Protein AF-A0A941EDD8-F1 (afdb_monomer)

Structure (mmCIF, N/CA/C/O backbone):
data_AF-A0A941EDD8-F1
#
_entry.id   AF-A0A941EDD8-F1
#
loop_
_atom_site.group_PDB
_atom_site.id
_atom_site.type_symbol
_atom_site.label_atom_id
_atom_site.label_alt_id
_atom_site.label_comp_id
_atom_site.label_asym_id
_atom_site.label_entity_id
_atom_site.label_seq_id
_atom_site.pdbx_PDB_ins_code
_atom_site.Cartn_x
_atom_site.Cartn_y
_atom_site.Cartn_z
_atom_site.occupancy
_atom_site.B_iso_or_equiv
_atom_site.auth_seq_id
_atom_site.auth_comp_id
_atom_site.auth_asym_id
_atom_site.auth_atom_id
_atom_site.pdbx_PDB_model_num
ATOM 1 N N . MET A 1 1 ? -21.706 12.884 17.605 1.00 37.88 1 MET A N 1
ATOM 2 C CA . MET A 1 1 ? -20.670 12.562 16.596 1.00 37.88 1 MET A CA 1
ATOM 3 C C . MET A 1 1 ? -21.196 11.496 15.641 1.00 37.88 1 MET A C 1
ATOM 5 O O . MET A 1 1 ? -21.487 10.388 16.073 1.00 37.88 1 MET A O 1
ATOM 9 N N . ARG A 1 2 ? -21.394 11.827 14.359 1.00 34.28 2 ARG A N 1
ATOM 10 C CA . ARG A 1 2 ? -21.814 10.855 13.335 1.00 34.28 2 ARG A CA 1
ATOM 11 C C . ARG A 1 2 ? -20.607 9.986 12.965 1.00 34.28 2 ARG A C 1
ATOM 13 O O . ARG A 1 2 ? -19.685 10.483 12.330 1.00 34.28 2 ARG A O 1
ATOM 20 N N . ARG A 1 3 ? -20.605 8.704 13.350 1.00 39.41 3 ARG A N 1
ATOM 21 C CA . ARG A 1 3 ? -19.633 7.720 12.841 1.00 39.41 3 ARG A CA 1
ATOM 22 C C . ARG A 1 3 ? -19.772 7.674 11.317 1.00 39.41 3 ARG A C 1
ATOM 24 O O . ARG A 1 3 ? -20.840 7.310 10.824 1.00 39.41 3 ARG A O 1
ATOM 31 N N . ALA A 1 4 ? -18.736 8.065 10.578 1.00 42.12 4 ALA A N 1
ATOM 32 C CA . ALA A 1 4 ? -18.714 7.923 9.127 1.00 42.12 4 ALA A CA 1
ATOM 33 C C . ALA A 1 4 ? -18.979 6.447 8.780 1.00 42.12 4 ALA A C 1
ATOM 35 O O . ALA A 1 4 ? -18.192 5.559 9.116 1.00 42.12 4 ALA A O 1
ATOM 36 N N . ARG A 1 5 ? -20.131 6.158 8.164 1.00 46.59 5 ARG A N 1
ATOM 37 C CA . ARG A 1 5 ? -20.480 4.808 7.708 1.00 46.59 5 ARG A CA 1
ATOM 38 C C . ARG A 1 5 ? -19.579 4.460 6.523 1.00 46.59 5 ARG A C 1
ATOM 40 O O . ARG A 1 5 ? -19.881 4.786 5.385 1.00 46.59 5 ARG A O 1
ATOM 47 N N . TRP A 1 6 ? -18.475 3.773 6.793 1.00 56.66 6 TRP A N 1
ATOM 48 C CA . TRP A 1 6 ? -17.564 3.202 5.790 1.00 56.66 6 TRP A CA 1
ATOM 49 C C . TRP A 1 6 ? -18.131 1.936 5.115 1.00 56.66 6 TRP A C 1
ATOM 51 O O . TRP A 1 6 ? -17.397 1.032 4.747 1.00 56.66 6 TRP A O 1
ATOM 61 N N . SER A 1 7 ? -19.449 1.798 4.987 1.00 54.03 7 SER A N 1
ATOM 62 C CA . SER A 1 7 ? -20.064 0.471 4.863 1.00 54.03 7 SER A CA 1
ATOM 63 C C . SER A 1 7 ? -20.256 -0.056 3.432 1.00 54.03 7 SER A C 1
ATOM 65 O O . SER A 1 7 ? -21.187 -0.830 3.232 1.00 54.03 7 SER A O 1
ATOM 67 N N . ARG A 1 8 ? -19.452 0.351 2.434 1.00 64.25 8 ARG A N 1
ATOM 68 C CA . ARG A 1 8 ? -19.590 -0.149 1.040 1.00 64.25 8 ARG A CA 1
ATOM 69 C C . ARG A 1 8 ? -18.296 -0.286 0.225 1.00 64.25 8 ARG A C 1
ATOM 71 O O . ARG A 1 8 ? -18.382 -0.727 -0.915 1.00 64.25 8 ARG A O 1
ATOM 78 N N . ALA A 1 9 ? -17.133 0.084 0.761 1.00 65.50 9 ALA A N 1
ATOM 79 C CA . ALA A 1 9 ? -15.884 -0.146 0.038 1.00 65.50 9 ALA A CA 1
ATOM 80 C C . ALA A 1 9 ? -15.557 -1.652 0.032 1.00 65.50 9 ALA A C 1
ATOM 82 O O . ALA A 1 9 ? -15.793 -2.323 1.047 1.00 65.50 9 ALA A O 1
ATOM 83 N N . PRO A 1 10 ? -15.032 -2.189 -1.078 1.00 71.81 10 PRO A N 1
ATOM 84 C CA . PRO A 1 10 ? -14.434 -3.511 -1.108 1.00 71.81 10 PRO A CA 1
ATOM 85 C C . PRO A 1 10 ? -13.366 -3.639 -0.022 1.00 71.81 10 PRO A C 1
ATOM 87 O O . PRO A 1 10 ? -12.518 -2.758 0.151 1.00 71.81 10 PRO A O 1
ATOM 90 N N . LYS A 1 11 ? -13.455 -4.729 0.739 1.00 75.00 11 LYS A N 1
ATOM 91 C CA . LYS A 1 11 ? -12.525 -5.038 1.821 1.00 75.00 11 LYS A CA 1
ATOM 92 C C . LYS A 1 11 ? -11.538 -6.068 1.324 1.00 75.00 11 LYS A C 1
ATOM 94 O O . LYS A 1 11 ? -11.952 -7.143 0.894 1.00 75.00 11 LYS A O 1
ATOM 99 N N . ILE A 1 12 ? -10.260 -5.740 1.419 1.00 74.38 12 ILE A N 1
ATOM 100 C CA . ILE A 1 12 ? -9.180 -6.667 1.117 1.00 74.38 12 ILE A CA 1
ATOM 101 C C . ILE A 1 12 ? -8.418 -6.897 2.408 1.00 74.38 12 ILE A C 1
ATOM 103 O O . ILE A 1 12 ? -7.928 -5.964 3.043 1.00 74.38 12 ILE A O 1
ATOM 107 N N . GLU A 1 13 ? -8.354 -8.155 2.815 1.00 71.69 13 GLU A N 1
ATOM 108 C CA . GLU A 1 13 ? -7.574 -8.548 3.974 1.00 71.69 13 GLU A CA 1
ATOM 109 C C . GLU A 1 13 ? -6.105 -8.672 3.573 1.00 71.69 13 GLU A C 1
ATOM 111 O O . GLU A 1 13 ? -5.756 -9.442 2.674 1.00 71.69 13 GLU A O 1
ATOM 116 N N . ALA A 1 14 ? -5.242 -7.895 4.230 1.00 62.09 14 ALA A N 1
ATOM 117 C CA . ALA A 1 14 ? -3.806 -8.049 4.076 1.00 62.09 14 ALA A CA 1
ATOM 118 C C . ALA A 1 14 ? -3.384 -9.331 4.804 1.00 62.09 14 ALA A C 1
ATOM 120 O O . ALA A 1 14 ? -3.531 -9.435 6.020 1.00 62.09 14 ALA A O 1
ATOM 121 N N . ARG A 1 15 ? -2.867 -10.320 4.067 1.00 58.22 15 ARG A N 1
ATOM 122 C CA . ARG A 1 15 ? -2.530 -11.640 4.642 1.00 58.22 15 ARG A CA 1
ATOM 123 C C . ARG A 1 15 ? -1.234 -11.639 5.444 1.00 58.22 15 ARG A C 1
ATOM 125 O O . ARG A 1 15 ? -0.991 -12.539 6.241 1.00 58.22 15 ARG A O 1
ATOM 132 N N . ARG A 1 16 ? -0.377 -10.656 5.189 1.00 54.69 16 ARG A N 1
ATOM 133 C CA . ARG A 1 16 ? 0.915 -10.467 5.842 1.00 54.69 16 ARG A CA 1
ATOM 134 C C . ARG A 1 16 ? 1.239 -8.984 5.836 1.00 54.69 16 ARG A C 1
ATOM 136 O O . ARG A 1 16 ? 0.832 -8.251 4.933 1.00 54.69 16 ARG A O 1
ATOM 143 N N . ILE A 1 17 ? 1.980 -8.564 6.846 1.00 55.41 17 ILE A N 1
ATOM 144 C CA . ILE A 1 17 ? 2.620 -7.260 6.887 1.00 55.41 17 ILE A CA 1
ATOM 145 C C . ILE A 1 17 ? 4.089 -7.501 7.173 1.00 55.41 17 ILE A C 1
ATOM 147 O O . ILE A 1 17 ? 4.440 -8.167 8.153 1.00 55.41 17 ILE A O 1
ATOM 151 N N . GLU A 1 18 ? 4.930 -6.931 6.322 1.00 58.09 18 GLU A N 1
ATOM 152 C CA . GLU A 1 18 ? 6.355 -6.824 6.590 1.00 58.09 18 GLU A CA 1
ATOM 153 C C . GLU A 1 18 ? 6.709 -5.393 6.935 1.00 58.09 18 GLU A C 1
ATOM 155 O O . GLU A 1 18 ? 6.188 -4.428 6.367 1.00 58.09 18 GLU A O 1
ATOM 160 N N . VAL A 1 19 ? 7.593 -5.292 7.918 1.00 51.75 19 VAL A N 1
ATOM 161 C CA . VAL A 1 19 ? 8.028 -4.031 8.483 1.00 51.75 19 VAL A CA 1
ATOM 162 C C . VAL A 1 19 ? 9.525 -3.985 8.357 1.00 51.75 19 VAL A C 1
ATOM 164 O O . VAL A 1 19 ? 10.250 -4.732 9.020 1.00 51.75 19 VAL A O 1
ATOM 167 N N . PHE A 1 20 ? 9.981 -3.078 7.513 1.00 53.62 20 PHE A N 1
ATOM 168 C CA . PHE A 1 20 ? 11.394 -2.849 7.331 1.00 53.62 20 PHE A CA 1
ATOM 169 C C . PHE A 1 20 ? 11.870 -1.888 8.418 1.00 53.62 20 PHE A C 1
ATOM 171 O O . PHE A 1 20 ? 11.542 -0.704 8.416 1.00 53.62 20 PHE A O 1
ATOM 178 N N . ARG A 1 21 ? 12.627 -2.405 9.394 1.00 50.50 21 ARG A N 1
ATOM 179 C CA . ARG A 1 21 ? 13.207 -1.565 10.449 1.00 50.50 21 ARG A CA 1
ATOM 180 C C . ARG A 1 21 ? 14.292 -0.665 9.837 1.00 50.50 21 ARG A C 1
ATOM 182 O O . ARG A 1 21 ? 15.241 -1.199 9.255 1.00 50.50 21 ARG A O 1
ATOM 189 N N . PRO A 1 22 ? 14.224 0.668 9.995 1.00 43.84 22 PRO A N 1
ATOM 190 C CA . PRO A 1 22 ? 15.276 1.555 9.520 1.00 43.84 22 PRO A CA 1
ATOM 191 C C . PRO A 1 22 ? 16.539 1.352 10.369 1.00 43.84 22 PRO A C 1
ATOM 193 O O . PRO A 1 22 ? 16.636 1.808 11.503 1.00 43.84 22 PRO A O 1
ATOM 196 N N . GLY A 1 23 ? 17.500 0.608 9.824 1.00 41.00 23 GLY A N 1
ATOM 197 C CA . GLY A 1 23 ? 18.812 0.382 10.444 1.00 41.00 23 GLY A CA 1
ATOM 198 C C . GLY A 1 23 ? 19.945 0.091 9.455 1.00 41.00 23 GLY A C 1
ATOM 199 O O . GLY A 1 23 ? 21.093 -0.032 9.869 1.00 41.00 23 GLY A O 1
ATOM 200 N N . ARG A 1 24 ? 19.640 -0.013 8.153 1.00 44.34 24 ARG A N 1
ATOM 201 C CA . ARG A 1 24 ? 20.605 -0.200 7.053 1.00 44.34 24 ARG A CA 1
ATOM 202 C C . ARG A 1 24 ? 20.127 0.453 5.749 1.00 44.34 24 ARG A C 1
ATOM 204 O O . ARG A 1 24 ? 20.318 -0.104 4.678 1.00 44.34 24 ARG A O 1
ATOM 211 N N . VAL A 1 25 ? 19.452 1.597 5.836 1.00 42.84 25 VAL A N 1
ATOM 212 C CA . VAL A 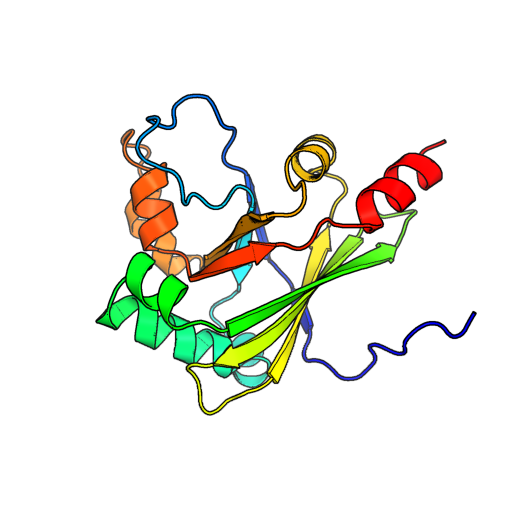1 25 ? 18.965 2.317 4.650 1.00 42.84 25 VAL A CA 1
ATOM 213 C C . VAL A 1 25 ? 19.962 3.435 4.330 1.00 42.84 25 VAL A C 1
ATOM 215 O O . VAL A 1 25 ? 20.159 4.311 5.177 1.00 42.84 25 VAL A O 1
ATOM 218 N N . PRO A 1 26 ? 20.637 3.418 3.166 1.00 39.50 26 PRO A N 1
ATOM 219 C CA . PRO A 1 26 ? 21.506 4.512 2.753 1.00 39.50 26 PRO A CA 1
ATOM 220 C C . PRO A 1 26 ? 20.734 5.847 2.703 1.00 39.50 26 PRO A C 1
ATOM 222 O O . PRO A 1 26 ? 19.580 5.869 2.281 1.00 39.50 26 PRO A O 1
ATOM 225 N N . PRO A 1 27 ? 21.344 6.996 3.052 1.00 41.62 27 PRO A N 1
ATOM 226 C CA . PRO A 1 27 ? 20.665 8.303 3.054 1.00 41.62 27 PRO A CA 1
ATOM 227 C C . PRO A 1 27 ? 20.067 8.741 1.703 1.00 41.62 27 PRO A C 1
ATOM 229 O O . PRO A 1 27 ? 19.218 9.632 1.662 1.00 41.62 27 PRO A O 1
ATOM 232 N N . ALA A 1 28 ? 20.515 8.135 0.599 1.00 42.03 28 ALA A N 1
ATOM 233 C CA . ALA A 1 28 ? 20.024 8.390 -0.757 1.00 42.03 28 ALA A CA 1
ATOM 234 C C . ALA A 1 28 ? 18.618 7.815 -1.017 1.00 42.03 28 ALA A C 1
ATOM 236 O O . ALA A 1 28 ? 17.980 8.139 -2.015 1.00 42.03 28 ALA A O 1
ATOM 237 N N . ALA A 1 29 ? 18.118 6.997 -0.101 1.00 42.09 29 ALA A N 1
ATOM 238 C CA . ALA A 1 29 ? 16.977 6.133 -0.297 1.00 42.09 29 ALA A CA 1
ATOM 239 C C . ALA A 1 29 ? 15.733 6.733 0.407 1.00 42.09 29 ALA A C 1
ATOM 241 O O . ALA A 1 29 ? 15.181 6.225 1.377 1.00 42.09 29 ALA A O 1
ATOM 242 N N . ARG A 1 30 ? 15.328 7.935 -0.030 1.00 45.78 30 ARG A N 1
ATOM 243 C CA . ARG A 1 30 ? 14.276 8.755 0.622 1.00 45.78 30 ARG A CA 1
ATOM 244 C C . ARG A 1 30 ? 12.835 8.269 0.383 1.00 45.78 30 ARG A C 1
ATOM 246 O O . ARG A 1 30 ? 11.893 8.932 0.815 1.00 45.78 30 ARG A O 1
ATOM 253 N N . VAL A 1 31 ? 12.653 7.136 -0.292 1.00 47.97 31 VAL A N 1
ATOM 254 C CA . VAL A 1 31 ? 11.341 6.588 -0.659 1.00 47.97 31 VAL A CA 1
ATOM 255 C C . VAL A 1 31 ? 11.343 5.079 -0.399 1.00 47.97 31 VAL A C 1
ATOM 257 O O . VAL A 1 31 ? 11.410 4.298 -1.333 1.00 47.97 31 VAL A O 1
ATOM 260 N N . HIS A 1 32 ? 11.315 4.652 0.867 1.00 55.50 32 HIS A N 1
ATOM 261 C CA . HIS A 1 32 ? 11.104 3.238 1.214 1.00 55.50 32 HIS A CA 1
ATOM 262 C C . HIS A 1 32 ? 9.826 3.053 2.013 1.00 55.50 32 HIS A C 1
ATOM 264 O O . HIS A 1 32 ? 9.532 3.884 2.877 1.00 55.50 32 HIS A O 1
ATOM 270 N N . PRO A 1 33 ? 9.077 1.965 1.770 1.00 55.62 33 PRO A N 1
ATOM 271 C CA . PRO A 1 33 ? 7.845 1.712 2.471 1.00 55.62 33 PRO A CA 1
ATOM 272 C C . PRO A 1 33 ? 8.189 1.180 3.864 1.00 55.62 33 PRO A C 1
ATOM 274 O O . PRO A 1 33 ? 8.775 0.108 4.006 1.00 55.62 33 PRO A O 1
ATOM 277 N N . LEU A 1 34 ? 7.822 1.921 4.908 1.00 64.25 34 LEU A N 1
ATOM 278 C CA . LEU A 1 34 ? 8.009 1.457 6.290 1.00 64.25 34 LEU A CA 1
ATOM 279 C C . LEU A 1 34 ? 7.058 0.301 6.627 1.00 64.25 34 LEU A C 1
ATOM 281 O O . LEU A 1 34 ? 7.366 -0.547 7.463 1.00 64.25 34 LEU A O 1
ATOM 285 N N . LEU A 1 35 ? 5.913 0.263 5.945 1.00 71.75 35 LEU A N 1
ATOM 286 C CA . LEU A 1 35 ? 4.884 -0.756 6.077 1.00 71.75 35 LEU A CA 1
ATOM 287 C C . LEU A 1 35 ? 4.517 -1.277 4.690 1.00 71.75 35 LEU A C 1
ATOM 289 O O . LEU A 1 35 ? 4.129 -0.486 3.829 1.00 71.75 35 LEU A O 1
ATOM 293 N N . THR A 1 36 ? 4.603 -2.591 4.492 1.00 73.94 36 THR A N 1
ATOM 294 C CA . THR A 1 36 ? 4.216 -3.225 3.228 1.00 73.94 36 THR A CA 1
ATOM 295 C C . THR A 1 36 ? 3.008 -4.135 3.410 1.00 73.94 36 THR A C 1
ATOM 297 O O . THR A 1 36 ? 3.014 -5.044 4.242 1.00 73.94 36 THR A O 1
ATOM 300 N N . PHE A 1 37 ? 1.974 -3.884 2.612 1.00 77.81 37 PHE A N 1
ATOM 301 C CA . PHE A 1 37 ? 0.733 -4.641 2.547 1.00 77.81 37 PHE A CA 1
ATOM 302 C C . PHE A 1 37 ? 0.829 -5.773 1.539 1.00 77.81 37 PHE A C 1
ATOM 304 O O . PHE A 1 37 ? 1.060 -5.519 0.358 1.00 77.81 37 PHE A O 1
ATOM 311 N N . PHE A 1 38 ? 0.572 -7.000 1.992 1.00 78.12 38 PHE A N 1
ATOM 312 C CA . PHE A 1 38 ? 0.533 -8.175 1.130 1.00 78.12 38 PHE A C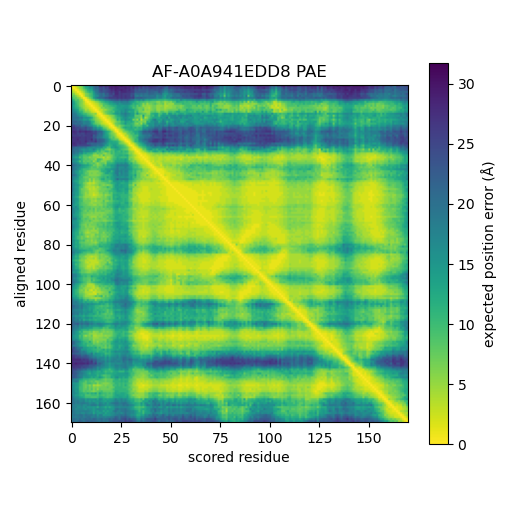A 1
ATOM 313 C C . PHE A 1 38 ? -0.907 -8.514 0.785 1.00 78.12 3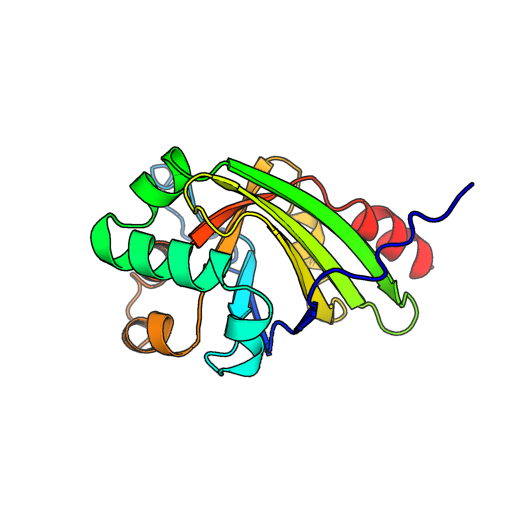8 PHE A C 1
ATOM 315 O O . PHE A 1 38 ? -1.671 -9.001 1.627 1.00 78.12 38 PHE A O 1
ATOM 322 N N . ILE A 1 39 ? -1.256 -8.269 -0.469 1.00 79.19 39 ILE A N 1
ATOM 323 C CA . ILE A 1 39 ? -2.555 -8.613 -1.027 1.00 79.19 39 ILE A CA 1
ATOM 324 C C . ILE A 1 39 ? -2.461 -9.993 -1.672 1.00 79.19 39 ILE A C 1
ATOM 326 O O . ILE A 1 39 ? -1.455 -10.346 -2.290 1.00 79.19 39 ILE A O 1
ATOM 330 N N . ALA A 1 40 ? -3.507 -10.797 -1.490 1.00 75.19 40 ALA A N 1
ATOM 331 C CA . ALA A 1 40 ? -3.612 -12.085 -2.153 1.00 75.19 40 ALA A CA 1
ATOM 332 C C . ALA A 1 40 ? -3.882 -11.895 -3.649 1.00 75.19 40 ALA A C 1
ATOM 334 O O . ALA A 1 40 ? -4.750 -11.114 -4.034 1.00 75.19 40 ALA A O 1
ATOM 335 N N . GLU A 1 41 ? -3.177 -12.646 -4.490 1.00 70.19 41 GLU A N 1
ATOM 336 C CA . GLU A 1 41 ? -3.434 -12.674 -5.930 1.00 70.19 41 GLU A CA 1
ATOM 337 C C . GLU A 1 41 ? -4.563 -13.656 -6.240 1.00 70.19 41 GLU A C 1
ATOM 339 O O . GLU A 1 41 ? -4.341 -14.749 -6.752 1.00 70.19 41 GLU A O 1
ATOM 344 N N . ASP A 1 42 ? -5.790 -13.292 -5.878 1.00 75.25 42 ASP A N 1
ATOM 345 C CA . ASP A 1 42 ? -6.974 -14.072 -6.221 1.00 75.25 42 ASP A CA 1
ATOM 346 C C . ASP A 1 42 ? -8.043 -13.209 -6.897 1.00 75.25 42 ASP A C 1
ATOM 348 O O . ASP A 1 42 ? -8.110 -11.990 -6.721 1.00 75.25 42 ASP A O 1
ATOM 352 N N . GLU A 1 43 ? -8.894 -13.852 -7.702 1.00 71.94 43 GLU A N 1
ATOM 353 C CA . GLU A 1 43 ? -9.957 -13.176 -8.459 1.00 71.94 43 GLU A CA 1
ATOM 354 C C . GLU A 1 43 ? -10.874 -12.340 -7.561 1.00 71.94 43 GLU A C 1
ATOM 356 O O . GLU A 1 43 ? -11.392 -11.311 -7.985 1.00 71.94 43 GLU A O 1
ATOM 361 N N . ARG A 1 44 ? -11.055 -12.747 -6.299 1.00 74.44 44 ARG A N 1
ATOM 362 C CA . ARG A 1 44 ? -11.879 -12.022 -5.324 1.00 74.44 44 ARG A CA 1
ATOM 363 C C . ARG A 1 44 ? -11.239 -10.696 -4.926 1.00 74.44 44 ARG A C 1
ATOM 365 O O . ARG A 1 44 ? -11.941 -9.689 -4.839 1.00 74.44 44 ARG A O 1
ATOM 372 N N . SER A 1 45 ? -9.926 -10.689 -4.715 1.00 72.75 45 SER A N 1
ATOM 373 C CA . SER A 1 45 ? -9.161 -9.487 -4.381 1.00 72.75 45 SER A CA 1
ATOM 374 C C . SER A 1 45 ? -9.166 -8.498 -5.549 1.00 72.75 45 SER A C 1
ATOM 376 O O . SER A 1 45 ? -9.414 -7.308 -5.349 1.00 72.75 45 SER A O 1
ATOM 378 N N . TRP A 1 46 ? -9.008 -8.985 -6.784 1.00 77.56 46 TRP A N 1
ATOM 379 C CA . TRP A 1 46 ? -9.013 -8.136 -7.982 1.00 77.56 46 TRP A CA 1
ATOM 380 C C . TRP A 1 46 ? -10.398 -7.645 -8.392 1.00 77.56 46 TRP A C 1
ATOM 382 O O . TRP A 1 46 ? -10.535 -6.479 -8.752 1.00 77.56 46 TRP A O 1
ATOM 392 N N . ALA A 1 47 ? -11.440 -8.468 -8.259 1.00 75.06 47 ALA A N 1
ATOM 393 C CA . ALA A 1 47 ? -12.816 -8.028 -8.488 1.00 75.06 47 ALA A CA 1
ATOM 394 C C . ALA A 1 47 ? -13.226 -6.904 -7.520 1.00 75.06 47 ALA A C 1
ATOM 396 O O . ALA A 1 47 ? -13.988 -6.010 -7.887 1.00 75.06 47 ALA A O 1
ATOM 397 N N . GLY A 1 48 ? -12.707 -6.934 -6.287 1.00 75.12 48 GLY A N 1
ATOM 398 C CA . GLY A 1 48 ? -12.914 -5.882 -5.296 1.00 75.12 48 GLY A CA 1
ATOM 399 C C . GLY A 1 48 ? -12.047 -4.637 -5.509 1.00 75.12 48 GLY A C 1
ATOM 400 O O . GLY A 1 48 ? -12.457 -3.546 -5.129 1.00 75.12 48 GLY A O 1
ATOM 401 N N . ALA A 1 49 ? -10.865 -4.756 -6.111 1.00 83.69 49 ALA A N 1
ATOM 402 C CA . ALA A 1 49 ? -9.957 -3.625 -6.302 1.00 83.69 49 ALA A CA 1
ATOM 403 C C . ALA A 1 49 ? -9.256 -3.634 -7.670 1.00 83.69 49 ALA A C 1
ATOM 405 O O . ALA A 1 49 ? -8.024 -3.734 -7.732 1.00 83.69 49 ALA A O 1
ATOM 406 N N . PRO A 1 50 ? -10.001 -3.468 -8.776 1.00 85.69 50 PRO A N 1
ATOM 407 C CA . PRO A 1 50 ? -9.421 -3.429 -10.121 1.00 85.69 50 PRO A CA 1
ATOM 408 C C . PRO A 1 50 ? -8.364 -2.322 -10.299 1.00 85.69 50 PRO A C 1
ATOM 410 O O . PRO A 1 50 ? -7.421 -2.474 -11.072 1.00 85.69 50 PRO A O 1
ATOM 413 N N . GLN A 1 51 ? -8.449 -1.226 -9.542 1.00 87.12 51 GLN A N 1
ATOM 414 C CA . GLN A 1 51 ? -7.426 -0.177 -9.500 1.00 87.12 51 GLN A CA 1
ATOM 415 C C . GLN A 1 51 ? -6.066 -0.662 -9.007 1.00 87.12 51 GLN A C 1
ATOM 417 O O . GLN A 1 51 ? -5.051 -0.161 -9.480 1.00 87.12 51 GLN A O 1
ATOM 422 N N . LEU A 1 52 ? -6.011 -1.623 -8.080 1.00 88.25 52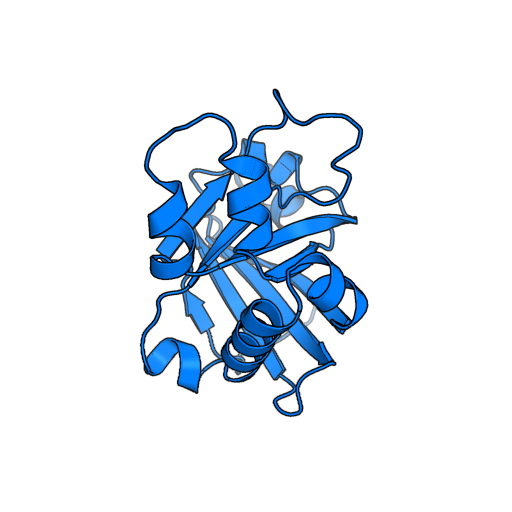 LEU A N 1
ATOM 423 C CA . LEU A 1 52 ? -4.728 -2.164 -7.634 1.00 88.25 52 LEU A CA 1
ATOM 424 C C . LEU A 1 52 ? -4.100 -3.006 -8.735 1.00 88.25 52 LEU A C 1
ATOM 426 O O . LEU A 1 52 ? -2.910 -2.867 -8.989 1.00 88.25 52 LEU A O 1
ATOM 430 N N . GLN A 1 53 ? -4.904 -3.799 -9.444 1.00 87.88 53 GLN A N 1
ATOM 431 C CA . GLN A 1 53 ? -4.436 -4.542 -10.610 1.00 87.88 53 GLN A CA 1
ATOM 432 C C . GLN A 1 53 ? -3.886 -3.597 -11.691 1.00 87.88 53 GLN A C 1
ATOM 434 O O . GLN A 1 53 ? -2.807 -3.834 -12.226 1.00 87.88 53 GLN A O 1
ATOM 439 N N . ALA A 1 54 ? -4.582 -2.492 -11.972 1.00 89.25 54 ALA A N 1
ATOM 440 C CA . ALA A 1 54 ? -4.120 -1.489 -12.930 1.00 89.25 54 ALA A CA 1
ATOM 441 C C . ALA A 1 54 ? -2.831 -0.775 -12.474 1.00 89.25 54 ALA A C 1
ATOM 443 O O . ALA A 1 54 ? -1.942 -0.532 -13.289 1.00 89.25 54 ALA A O 1
ATOM 444 N N . LEU A 1 55 ? -2.692 -0.477 -11.178 1.00 90.62 55 LEU A N 1
ATOM 445 C CA . LEU A 1 55 ? -1.454 0.072 -10.617 1.00 90.62 55 LEU A CA 1
ATOM 446 C C . LEU A 1 55 ? -0.295 -0.930 -10.669 1.00 90.62 55 LEU A C 1
ATOM 448 O O . LEU A 1 55 ? 0.828 -0.523 -10.944 1.00 90.62 55 LEU A O 1
ATOM 452 N N . PHE A 1 56 ? -0.552 -2.221 -10.458 1.00 90.62 56 PHE A N 1
ATOM 453 C CA . PHE A 1 56 ? 0.460 -3.268 -10.608 1.00 90.62 56 PHE A CA 1
ATOM 454 C C . PHE A 1 56 ? 0.902 -3.441 -12.063 1.00 90.62 56 PHE A C 1
ATOM 456 O O . PHE A 1 56 ? 2.097 -3.519 -12.324 1.00 90.62 56 PHE A O 1
ATOM 463 N N . ALA A 1 57 ? -0.026 -3.411 -13.020 1.00 90.50 57 ALA A N 1
ATOM 464 C CA . ALA A 1 57 ? 0.326 -3.430 -14.439 1.00 90.50 57 ALA A CA 1
ATOM 465 C C . ALA A 1 57 ? 1.171 -2.205 -14.837 1.00 90.50 57 ALA A C 1
ATOM 467 O O . ALA A 1 57 ? 2.118 -2.306 -15.620 1.00 90.50 57 ALA A O 1
ATOM 468 N N . LEU A 1 58 ? 0.861 -1.036 -14.266 1.00 90.25 58 LEU A N 1
ATOM 469 C CA . LEU A 1 58 ? 1.682 0.156 -14.450 1.00 90.25 58 LEU A CA 1
ATOM 470 C C . LEU A 1 58 ? 3.067 -0.018 -13.814 1.00 90.25 58 LEU A C 1
ATOM 472 O O . LEU A 1 58 ? 4.062 0.308 -14.456 1.00 90.25 58 LEU A O 1
ATOM 476 N N . LEU A 1 59 ? 3.141 -0.566 -12.598 1.00 90.69 59 LEU A N 1
ATOM 477 C CA . LEU A 1 59 ? 4.397 -0.875 -11.910 1.00 90.69 59 LEU A CA 1
ATOM 478 C C . LEU A 1 59 ? 5.314 -1.751 -12.767 1.00 90.69 59 LEU A C 1
ATOM 480 O O . LEU A 1 59 ? 6.486 -1.417 -12.909 1.00 90.69 59 LEU A O 1
ATOM 484 N N . ASP A 1 60 ? 4.770 -2.784 -13.409 1.00 89.94 60 ASP A N 1
ATOM 485 C CA . ASP A 1 60 ? 5.525 -3.663 -14.316 1.00 89.94 60 ASP A CA 1
ATOM 486 C C . ASP A 1 60 ? 6.065 -2.941 -15.553 1.00 89.94 60 ASP A C 1
ATOM 488 O O . ASP A 1 60 ? 7.056 -3.362 -16.145 1.00 89.94 60 ASP A O 1
ATOM 492 N N . THR A 1 61 ? 5.413 -1.850 -15.956 1.00 90.69 61 THR A N 1
ATOM 493 C CA . THR A 1 61 ? 5.766 -1.104 -17.166 1.00 90.69 61 THR A CA 1
ATOM 494 C C . THR A 1 61 ? 6.790 -0.006 -16.890 1.00 90.69 61 THR A C 1
ATOM 496 O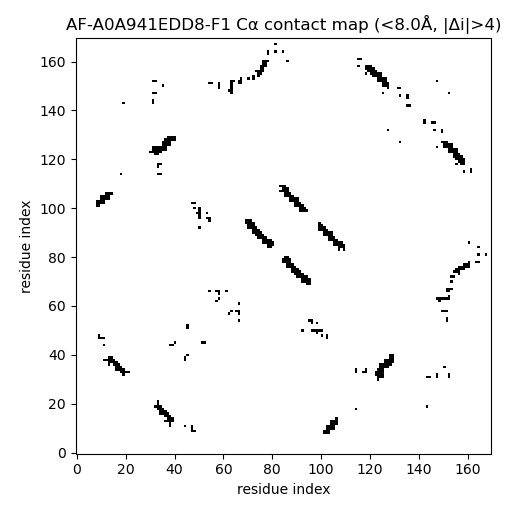 O . THR A 1 61 ? 7.687 0.215 -17.701 1.00 90.69 61 THR A O 1
ATOM 499 N N . VAL A 1 62 ? 6.636 0.729 -15.783 1.00 88.00 62 VAL A N 1
ATOM 500 C CA . VAL A 1 62 ? 7.395 1.971 -15.537 1.00 88.00 62 VAL A CA 1
ATOM 501 C C . VAL A 1 62 ? 8.172 1.997 -14.218 1.00 88.00 62 VAL A C 1
ATOM 503 O O . VAL A 1 62 ? 8.955 2.919 -13.995 1.00 88.00 62 VAL A O 1
ATOM 506 N N . GLY A 1 63 ? 7.990 1.002 -13.348 1.00 87.81 63 GLY A N 1
ATOM 507 C CA . GLY A 1 63 ? 8.662 0.912 -12.052 1.00 87.81 63 GLY A CA 1
ATOM 508 C C . GLY A 1 63 ? 8.082 1.820 -10.957 1.00 87.81 63 GLY A C 1
ATOM 509 O O . GLY A 1 63 ? 7.269 2.715 -11.200 1.00 87.81 63 GLY A O 1
ATOM 510 N N . ALA A 1 64 ? 8.507 1.575 -9.710 1.00 85.94 64 ALA A N 1
ATOM 511 C CA . ALA A 1 64 ? 7.903 2.161 -8.507 1.00 85.94 64 ALA A CA 1
ATOM 512 C C . ALA A 1 64 ? 8.002 3.695 -8.445 1.00 85.94 64 ALA A C 1
ATOM 514 O O . ALA A 1 64 ? 7.041 4.360 -8.058 1.00 85.94 64 ALA A O 1
ATOM 515 N N . ALA A 1 65 ? 9.137 4.267 -8.860 1.00 82.94 65 ALA A N 1
ATOM 516 C CA . ALA A 1 65 ? 9.347 5.716 -8.847 1.00 82.94 65 ALA A CA 1
ATOM 517 C C . ALA A 1 65 ? 8.365 6.454 -9.773 1.00 82.94 65 ALA A C 1
ATOM 519 O O . ALA A 1 65 ? 7.775 7.461 -9.389 1.00 82.94 65 ALA A O 1
ATOM 520 N N . GLU A 1 66 ? 8.127 5.928 -10.974 1.00 85.94 66 GLU A N 1
ATOM 521 C CA . GLU A 1 66 ? 7.198 6.554 -11.913 1.00 85.94 66 GLU A CA 1
ATOM 522 C C . GLU A 1 66 ? 5.736 6.315 -11.506 1.00 85.94 66 GLU A C 1
ATOM 524 O O . GLU A 1 66 ? 4.908 7.225 -11.598 1.00 85.94 66 GLU A O 1
ATOM 529 N N . VAL A 1 67 ? 5.410 5.128 -10.973 1.00 88.88 67 VAL A N 1
ATOM 530 C CA . VAL A 1 67 ? 4.098 4.874 -10.350 1.00 88.88 67 VAL A CA 1
ATOM 531 C C . VAL A 1 67 ? 3.826 5.889 -9.246 1.00 88.88 67 VAL A C 1
ATOM 533 O O . VAL A 1 67 ? 2.731 6.451 -9.210 1.00 88.88 67 VAL A O 1
ATOM 536 N N . HIS A 1 68 ? 4.80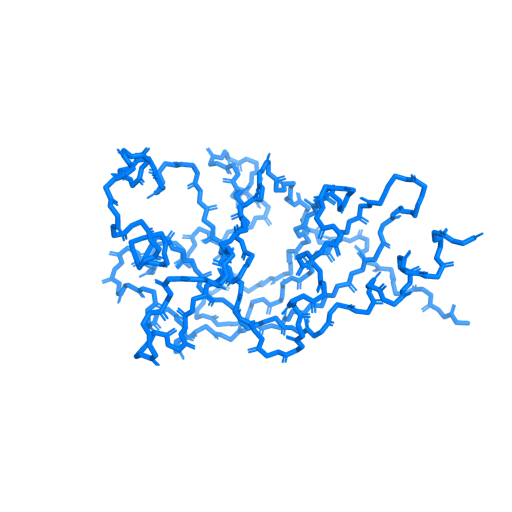7 6.169 -8.382 1.00 85.00 68 HIS A N 1
ATOM 537 C CA . HIS A 1 68 ? 4.675 7.170 -7.328 1.00 85.00 68 HIS A CA 1
ATOM 538 C C . HIS A 1 68 ? 4.264 8.534 -7.900 1.00 85.00 68 HIS A C 1
ATOM 540 O O . HIS A 1 68 ? 3.264 9.106 -7.466 1.00 85.00 68 HIS A O 1
ATOM 546 N N . HIS A 1 69 ? 5.004 9.035 -8.891 1.00 85.19 69 HIS A N 1
ATOM 547 C CA . HIS A 1 69 ? 4.762 10.358 -9.466 1.00 85.19 69 HIS A CA 1
ATOM 548 C C . HIS A 1 69 ? 3.408 10.479 -10.174 1.00 85.19 69 HIS A C 1
ATOM 550 O O . HIS A 1 69 ? 2.827 11.564 -10.207 1.00 85.19 69 HIS A O 1
ATOM 556 N N . ARG A 1 70 ? 2.885 9.376 -10.718 1.00 88.56 70 ARG A N 1
ATOM 557 C CA . ARG A 1 70 ? 1.598 9.347 -11.433 1.00 88.56 70 ARG A CA 1
ATOM 558 C C . ARG A 1 70 ? 0.397 9.060 -10.539 1.00 88.56 70 ARG A C 1
ATOM 560 O O . ARG A 1 70 ? -0.740 9.308 -10.945 1.00 88.56 70 ARG A O 1
ATOM 567 N N . THR A 1 71 ? 0.622 8.502 -9.353 1.00 89.50 71 THR A N 1
ATOM 568 C CA . THR A 1 71 ? -0.462 8.047 -8.483 1.00 89.50 71 THR A CA 1
ATOM 569 C C . THR A 1 71 ? -0.946 9.171 -7.588 1.00 89.50 71 THR A C 1
ATOM 571 O O . THR A 1 71 ? -0.226 9.661 -6.722 1.00 89.50 71 THR A O 1
ATOM 574 N N . THR A 1 72 ? -2.220 9.526 -7.745 1.00 89.81 72 THR A N 1
ATOM 575 C CA . THR A 1 72 ? -2.923 10.358 -6.769 1.00 89.81 72 THR A CA 1
ATOM 576 C C . THR A 1 72 ? -3.812 9.456 -5.930 1.00 89.81 72 THR A C 1
ATOM 578 O O . THR A 1 72 ? -4.786 8.885 -6.431 1.00 89.81 72 THR A O 1
ATOM 581 N N . ALA A 1 73 ? -3.480 9.338 -4.646 1.00 88.88 73 ALA A N 1
ATOM 582 C CA . ALA A 1 73 ? -4.257 8.577 -3.682 1.00 88.88 73 ALA A CA 1
ATOM 583 C C . ALA A 1 73 ? -4.389 9.334 -2.359 1.00 88.88 73 ALA A C 1
ATOM 585 O O . ALA A 1 73 ? -3.440 9.970 -1.898 1.00 88.88 73 ALA A O 1
ATOM 586 N N . ARG A 1 74 ? -5.561 9.244 -1.726 1.00 88.88 74 ARG A N 1
ATOM 587 C CA . ARG A 1 74 ? -5.749 9.671 -0.332 1.00 88.88 74 ARG A CA 1
ATOM 588 C C . ARG A 1 74 ? -5.762 8.456 0.575 1.00 88.88 74 ARG A C 1
ATOM 590 O O . ARG A 1 74 ? -6.421 7.465 0.272 1.00 88.88 74 ARG A O 1
ATOM 597 N N . THR A 1 75 ? -5.058 8.559 1.693 1.00 86.81 75 THR A N 1
ATOM 598 C CA . THR A 1 75 ? -4.978 7.509 2.705 1.00 86.81 75 THR A CA 1
ATOM 599 C C . THR A 1 75 ? -5.635 7.977 3.999 1.00 86.81 75 THR A C 1
ATOM 601 O O . THR A 1 75 ? -5.518 9.139 4.387 1.00 86.81 75 THR A O 1
ATOM 604 N N . SER A 1 76 ? -6.374 7.094 4.666 1.00 86.00 76 SER A N 1
ATOM 605 C CA . SER A 1 76 ? -6.926 7.367 5.999 1.00 86.00 76 SER A CA 1
ATOM 606 C C . SER A 1 76 ? -7.035 6.086 6.813 1.00 86.00 76 SER A C 1
ATOM 608 O O . SER A 1 76 ? -7.248 5.013 6.256 1.00 86.00 76 SER A O 1
ATOM 610 N N . TRP A 1 77 ? -6.888 6.196 8.130 1.00 83.12 77 TRP A N 1
ATOM 611 C CA . TRP A 1 77 ? -6.830 5.041 9.023 1.00 83.12 77 TRP A CA 1
ATOM 612 C C . TRP A 1 77 ? -8.010 4.993 9.977 1.00 83.12 77 TRP A C 1
ATOM 614 O O . TRP A 1 77 ? -8.557 6.028 10.363 1.00 83.12 77 TRP A O 1
ATOM 624 N N . ARG A 1 78 ? -8.364 3.781 10.401 1.00 80.69 78 ARG A N 1
ATOM 625 C CA . ARG A 1 78 ? -9.407 3.547 11.395 1.00 80.69 78 ARG A CA 1
ATOM 626 C C . ARG A 1 78 ? -9.118 2.309 12.240 1.00 80.69 78 ARG A C 1
ATOM 628 O O . ARG A 1 78 ? -8.779 1.264 11.692 1.00 80.69 78 ARG A O 1
ATOM 635 N N . LEU A 1 79 ? -9.371 2.404 13.545 1.00 79.31 79 LEU A N 1
ATOM 636 C CA . LEU A 1 79 ? -9.475 1.247 14.431 1.00 79.31 79 LEU A CA 1
ATOM 637 C C . LEU A 1 79 ? -10.825 0.539 14.214 1.00 79.31 79 LEU A C 1
ATOM 639 O O . LEU A 1 79 ? -11.896 1.161 14.232 1.00 79.31 79 LEU A O 1
ATOM 643 N N . LEU A 1 80 ? -10.773 -0.759 13.930 1.00 80.75 80 LEU A N 1
ATOM 644 C CA . LEU A 1 80 ? -11.947 -1.604 13.711 1.00 80.75 80 LEU A CA 1
ATOM 645 C C . LEU A 1 80 ? -12.413 -2.266 15.004 1.00 80.75 80 LEU A C 1
ATOM 647 O O . LEU A 1 80 ? -13.615 -2.313 15.254 1.00 80.75 80 LEU A O 1
ATOM 651 N N . ASP A 1 81 ? -11.459 -2.749 15.790 1.00 76.62 81 ASP A N 1
ATOM 652 C CA . ASP A 1 81 ? -11.659 -3.453 17.051 1.00 76.62 81 ASP A CA 1
ATOM 653 C C . ASP A 1 81 ? -10.488 -3.091 17.972 1.00 76.62 81 ASP A C 1
ATOM 655 O O . ASP A 1 81 ? -9.355 -3.008 17.502 1.00 76.62 81 ASP A O 1
ATOM 659 N N . ALA A 1 82 ? -10.782 -2.777 19.234 1.00 70.56 82 ALA A N 1
ATOM 660 C CA . ALA A 1 82 ? -9.800 -2.372 20.236 1.00 70.56 82 ALA A CA 1
ATOM 661 C C . ALA A 1 82 ? -9.376 -3.534 21.149 1.00 70.56 82 ALA A C 1
ATOM 663 O O . ALA A 1 82 ? -8.260 -3.516 21.658 1.00 70.56 82 ALA A O 1
ATOM 664 N N . GLU A 1 83 ? -10.240 -4.538 21.339 1.00 71.12 83 GLU A N 1
ATOM 665 C CA . GLU A 1 83 ? -9.963 -5.710 22.182 1.00 71.12 83 GLU A CA 1
ATOM 666 C C . GLU A 1 83 ? -9.067 -6.703 21.440 1.00 71.12 83 GLU A C 1
ATOM 668 O O . GLU A 1 83 ? -8.117 -7.250 21.998 1.00 71.12 83 GLU A O 1
ATOM 673 N N . GLN A 1 84 ? -9.333 -6.880 20.146 1.00 73.19 84 GLN A N 1
ATOM 674 C CA . GLN A 1 84 ? -8.416 -7.502 19.201 1.00 73.19 84 GLN A CA 1
ATOM 675 C C . GLN A 1 84 ? -7.988 -6.405 18.238 1.00 73.19 84 GLN A C 1
ATOM 677 O O . GLN A 1 84 ? -8.721 -6.140 17.288 1.00 73.19 84 GLN A O 1
ATOM 682 N N . PRO A 1 85 ? -6.866 -5.707 18.489 1.00 69.81 85 PRO A N 1
ATOM 683 C CA . PRO A 1 85 ? -6.516 -4.511 17.741 1.00 69.81 85 PRO A CA 1
ATOM 684 C C . PRO A 1 85 ? -6.450 -4.840 16.251 1.00 69.81 85 PRO A C 1
ATOM 686 O O . PRO A 1 85 ? -5.529 -5.519 15.806 1.00 69.81 85 PRO A O 1
ATOM 689 N N . ARG A 1 86 ? -7.442 -4.377 15.488 1.00 78.50 86 ARG A N 1
ATOM 690 C CA . ARG A 1 86 ? -7.526 -4.500 14.027 1.00 78.50 86 ARG A CA 1
ATOM 691 C C . ARG A 1 86 ? -7.658 -3.116 13.438 1.00 78.50 86 ARG A C 1
ATOM 693 O O . ARG A 1 86 ? -8.497 -2.338 13.887 1.00 78.50 86 ARG A O 1
ATOM 700 N N . VAL A 1 87 ? -6.883 -2.806 12.408 1.00 78.94 87 VAL A N 1
ATOM 701 C CA . VAL A 1 87 ? -6.934 -1.497 11.750 1.00 78.94 87 VAL A CA 1
ATOM 702 C C . VAL A 1 87 ? -7.294 -1.637 10.280 1.00 78.94 87 VAL A C 1
ATOM 704 O O . VAL A 1 87 ? -7.010 -2.648 9.638 1.00 78.94 87 VAL A O 1
ATOM 707 N N . ALA A 1 88 ? -7.947 -0.610 9.753 1.00 84.44 88 ALA A N 1
ATOM 708 C CA . ALA A 1 88 ? -8.208 -0.450 8.335 1.00 84.44 88 ALA A CA 1
ATOM 709 C C . ALA A 1 88 ? -7.460 0.769 7.806 1.00 84.44 88 ALA A C 1
ATOM 711 O O . ALA A 1 88 ? -7.582 1.863 8.363 1.00 84.44 88 ALA A O 1
ATOM 712 N N . LEU A 1 89 ? -6.752 0.580 6.701 1.00 85.19 89 LEU A N 1
ATOM 713 C CA . LEU A 1 89 ? -6.262 1.638 5.838 1.00 85.19 89 LEU A CA 1
ATOM 714 C C . LEU A 1 89 ? -7.218 1.775 4.655 1.00 85.19 89 LEU A C 1
ATOM 716 O O . LEU A 1 89 ? -7.335 0.868 3.835 1.00 85.19 89 LEU A O 1
ATOM 720 N N . ARG A 1 90 ? -7.873 2.925 4.537 1.00 88.56 90 ARG A N 1
ATOM 721 C CA . ARG A 1 90 ? -8.594 3.291 3.322 1.00 88.56 90 ARG A CA 1
ATOM 722 C C . ARG A 1 90 ? -7.682 3.961 2.328 1.00 88.56 90 ARG A C 1
ATOM 724 O O . ARG A 1 90 ? -6.982 4.909 2.676 1.00 88.56 90 ARG A O 1
ATOM 731 N N . LEU A 1 91 ? -7.793 3.509 1.091 1.00 88.81 91 LEU A N 1
ATOM 732 C CA . LEU A 1 91 ? -7.142 4.056 -0.084 1.00 88.81 91 LEU A CA 1
ATOM 733 C C . LEU A 1 91 ? -8.213 4.599 -1.022 1.00 88.81 91 LEU A C 1
ATOM 735 O O . LEU A 1 91 ? -9.084 3.850 -1.453 1.00 88.81 91 LEU A O 1
ATOM 739 N N . GLU A 1 92 ? -8.145 5.880 -1.357 1.00 91.25 92 GLU A N 1
ATOM 740 C CA . GLU A 1 92 ? -8.979 6.495 -2.392 1.00 91.25 92 GLU A CA 1
ATOM 741 C C . GLU A 1 92 ? -8.087 6.843 -3.582 1.00 91.25 92 GLU A C 1
ATOM 743 O O . GLU A 1 92 ? -7.409 7.871 -3.566 1.00 91.25 92 GLU A O 1
ATOM 748 N N . ILE A 1 93 ? -8.048 5.969 -4.591 1.00 89.94 93 ILE A N 1
ATOM 749 C CA . ILE A 1 93 ? -7.187 6.124 -5.771 1.00 89.94 93 ILE A CA 1
ATOM 750 C C . ILE A 1 93 ? -7.978 6.848 -6.860 1.00 89.94 93 ILE A C 1
ATOM 752 O O . ILE A 1 93 ? -9.020 6.365 -7.313 1.00 89.94 93 ILE A O 1
ATOM 756 N N . THR A 1 94 ? -7.483 8.010 -7.285 1.00 87.56 94 THR A N 1
ATOM 757 C CA . THR A 1 94 ? -8.131 8.849 -8.307 1.00 87.56 94 THR A CA 1
ATOM 758 C C . THR A 1 94 ? -7.362 8.892 -9.625 1.00 87.56 94 THR A C 1
ATOM 760 O O . THR A 1 94 ? -7.962 9.162 -10.666 1.00 87.56 94 THR A O 1
ATOM 763 N N . GLN A 1 95 ? -6.057 8.618 -9.593 1.00 89.44 95 GLN A N 1
ATOM 764 C CA . GLN A 1 95 ? -5.166 8.542 -10.753 1.00 89.44 95 GLN A CA 1
ATOM 765 C C . GLN A 1 95 ? -4.063 7.504 -10.502 1.00 89.44 95 GLN A C 1
ATOM 767 O O . GLN A 1 95 ? -3.753 7.246 -9.337 1.00 89.44 95 GLN A O 1
ATOM 772 N N . PRO A 1 96 ? -3.447 6.934 -11.554 1.00 86.88 96 PRO A N 1
ATOM 773 C CA . PRO A 1 96 ? -3.660 7.198 -12.984 1.00 86.88 96 PRO A CA 1
ATOM 774 C C . PRO A 1 96 ? -4.692 6.268 -13.643 1.00 86.88 96 PRO A C 1
ATOM 776 O O . PRO A 1 96 ? -4.852 6.288 -14.856 1.00 86.88 96 PRO A O 1
ATOM 779 N N . THR A 1 97 ? -5.375 5.432 -12.867 1.00 79.38 97 THR A N 1
ATOM 780 C CA . THR A 1 97 ? -6.259 4.386 -13.389 1.00 79.38 97 THR A CA 1
ATOM 781 C C .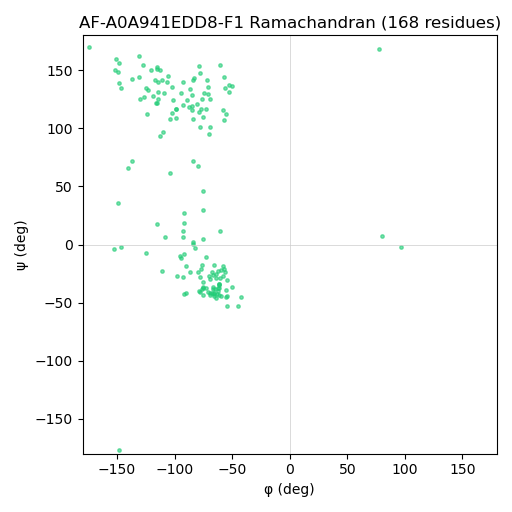 THR A 1 97 ? -7.654 4.920 -13.723 1.00 79.38 97 THR A C 1
ATOM 783 O O . THR A 1 97 ? -8.219 5.684 -12.936 1.00 79.38 97 THR A O 1
ATOM 786 N N . ASP A 1 98 ? -8.275 4.416 -14.791 1.00 76.75 98 ASP A N 1
ATOM 787 C CA . ASP A 1 98 ? -9.697 4.676 -15.081 1.00 76.75 98 ASP A CA 1
ATOM 788 C C . ASP A 1 98 ? -10.630 4.032 -14.042 1.00 76.75 98 ASP A C 1
ATOM 790 O O . ASP A 1 98 ? -11.716 4.538 -13.758 1.00 76.75 98 ASP A O 1
ATOM 794 N N . ALA A 1 99 ? -10.168 2.956 -13.400 1.00 76.38 99 ALA A N 1
ATOM 795 C CA . ALA A 1 99 ? -10.869 2.226 -12.348 1.00 76.38 99 ALA A CA 1
ATOM 796 C C . ALA A 1 99 ? -10.864 2.951 -10.984 1.00 76.38 99 ALA A C 1
ATOM 798 O O . ALA A 1 99 ? -10.585 2.343 -9.960 1.00 76.38 99 ALA A O 1
ATOM 799 N N . ARG A 1 100 ? -11.146 4.258 -10.935 1.00 80.44 100 ARG A N 1
ATOM 800 C CA . ARG A 1 100 ? -11.120 5.047 -9.686 1.00 80.44 100 ARG A CA 1
ATOM 801 C C . ARG A 1 100 ? -11.975 4.405 -8.594 1.00 80.44 100 ARG A C 1
ATOM 803 O O . ARG A 1 100 ? -13.108 3.999 -8.849 1.00 80.44 100 ARG A O 1
ATOM 810 N N . GLY A 1 101 ? -11.474 4.373 -7.361 1.00 83.12 101 GLY A N 1
ATOM 811 C CA . GLY A 1 101 ? -12.192 3.664 -6.310 1.00 83.12 101 GLY A CA 1
ATOM 812 C C . GLY A 1 101 ? -11.613 3.785 -4.914 1.00 83.12 101 GLY A C 1
ATOM 813 O O . GLY A 1 101 ? -10.507 4.282 -4.696 1.00 83.12 101 GLY A O 1
ATOM 814 N N . VAL A 1 102 ? -12.413 3.299 -3.968 1.00 86.75 102 VAL A N 1
ATOM 815 C CA . VAL A 1 102 ? -12.099 3.249 -2.542 1.00 86.75 102 VAL A CA 1
ATOM 816 C C . VAL A 1 102 ? -11.863 1.798 -2.142 1.00 86.75 102 VAL A C 1
ATOM 818 O O . VAL A 1 102 ? -12.697 0.952 -2.451 1.00 86.75 102 VAL A O 1
ATOM 821 N N . ILE A 1 103 ? -10.761 1.518 -1.450 1.00 86.94 103 ILE A N 1
ATOM 822 C CA . ILE A 1 103 ? -10.408 0.186 -0.936 1.00 86.94 103 ILE A CA 1
ATOM 823 C C . ILE A 1 103 ? -10.168 0.308 0.552 1.00 86.94 103 ILE A C 1
ATOM 825 O O . ILE A 1 103 ? -9.444 1.208 0.968 1.00 86.94 103 ILE A O 1
ATOM 829 N N . ASP A 1 104 ? -10.712 -0.621 1.330 1.00 86.31 104 ASP A N 1
ATOM 830 C CA . ASP A 1 104 ? -10.356 -0.762 2.736 1.00 86.31 104 ASP A CA 1
ATOM 831 C C . ASP A 1 104 ? -9.420 -1.975 2.884 1.00 86.31 104 ASP A C 1
ATOM 833 O O . ASP A 1 104 ? -9.852 -3.123 2.762 1.00 86.31 104 ASP A O 1
ATOM 837 N N . LEU A 1 105 ? -8.135 -1.716 3.139 1.00 83.56 105 LEU A N 1
ATOM 838 C CA . LEU A 1 105 ? -7.149 -2.731 3.509 1.00 83.56 105 LEU A CA 1
ATOM 839 C C . LEU A 1 105 ? -7.226 -2.975 5.014 1.00 83.56 105 LEU A C 1
ATOM 841 O O . LEU A 1 105 ? -6.940 -2.070 5.797 1.00 83.56 105 LEU A O 1
ATOM 845 N N . THR A 1 106 ? -7.612 -4.176 5.435 1.00 81.19 106 THR A N 1
ATOM 846 C CA . THR A 1 106 ? -7.746 -4.518 6.861 1.00 81.19 106 THR A CA 1
ATOM 847 C C . THR A 1 106 ? -6.609 -5.404 7.338 1.00 81.19 106 THR A C 1
ATOM 849 O O . THR A 1 106 ? -6.159 -6.274 6.594 1.00 81.19 106 THR A O 1
ATOM 852 N N . MET A 1 107 ? -6.189 -5.223 8.590 1.00 77.75 107 MET A N 1
ATOM 853 C CA . MET A 1 107 ? -5.121 -6.015 9.199 1.00 77.75 107 MET A CA 1
ATOM 854 C C . MET A 1 107 ? -5.262 -6.150 10.713 1.00 77.75 107 MET A C 1
ATOM 856 O O . MET A 1 107 ? -5.873 -5.302 11.371 1.00 77.75 107 MET A O 1
ATOM 860 N N . ASP A 1 108 ? -4.600 -7.164 11.257 1.00 76.19 108 ASP A N 1
ATOM 861 C CA . ASP A 1 108 ? -4.439 -7.344 12.694 1.00 76.19 108 ASP A CA 1
ATOM 862 C C . ASP A 1 108 ? -3.234 -6.524 13.176 1.00 76.19 108 ASP A C 1
ATOM 864 O O . ASP A 1 108 ? -2.100 -6.701 12.737 1.00 76.19 108 ASP A O 1
ATOM 868 N N . ALA A 1 109 ? -3.488 -5.578 14.070 1.00 68.00 109 ALA A N 1
ATOM 869 C CA . ALA A 1 109 ? -2.537 -4.592 14.568 1.00 68.00 109 ALA A CA 1
ATOM 870 C C . ALA A 1 109 ? -1.787 -5.038 15.837 1.00 68.00 109 ALA A C 1
ATOM 872 O O . ALA A 1 109 ? -0.829 -4.369 16.231 1.00 68.00 109 ALA A O 1
ATOM 873 N N . GLY A 1 110 ? -2.178 -6.164 16.447 1.00 60.91 110 GLY A N 1
ATOM 874 C CA . GLY A 1 110 ? -1.639 -6.655 17.724 1.00 60.91 110 GLY A CA 1
ATOM 875 C C . GLY A 1 110 ? -0.145 -6.990 17.726 1.00 60.91 110 GLY A C 1
ATOM 876 O O . GLY A 1 110 ? 0.487 -6.934 18.775 1.00 60.91 110 GLY A O 1
ATOM 877 N N . VAL A 1 111 ? 0.447 -7.267 16.561 1.00 57.22 111 VAL A N 1
ATOM 878 C CA . VAL A 1 111 ? 1.879 -7.609 16.427 1.00 57.22 111 VAL A CA 1
ATOM 879 C C . VAL A 1 111 ? 2.742 -6.382 16.074 1.00 57.22 111 VAL A C 1
ATOM 881 O O . VAL A 1 111 ? 3.968 -6.432 16.140 1.00 57.22 111 VAL A O 1
ATOM 884 N N . TYR A 1 112 ? 2.125 -5.241 15.743 1.00 60.78 112 TYR A N 1
ATOM 885 C CA . TYR A 1 112 ? 2.796 -4.113 15.079 1.00 60.78 112 TYR A CA 1
ATOM 886 C C . TYR A 1 112 ? 2.863 -2.827 15.924 1.00 60.78 112 TYR A C 1
ATOM 888 O O . TYR A 1 112 ? 3.157 -1.758 15.394 1.00 60.78 112 TYR A O 1
ATOM 896 N N . GLY A 1 113 ? 2.659 -2.923 17.245 1.00 60.59 113 GLY A N 1
ATOM 897 C CA . GLY A 1 113 ? 2.658 -1.806 18.211 1.00 60.59 113 GLY A CA 1
ATOM 898 C C . GLY A 1 113 ? 3.761 -0.750 18.027 1.00 60.59 113 GLY A C 1
ATOM 899 O O . GLY A 1 113 ? 3.492 0.448 18.054 1.00 60.59 113 GLY A O 1
ATOM 900 N N . GLU A 1 114 ? 5.005 -1.179 17.802 1.00 57.78 114 GLU A N 1
ATOM 901 C CA . GLU A 1 114 ? 6.153 -0.273 17.606 1.00 57.78 114 GLU A CA 1
ATOM 902 C C . GLU A 1 114 ? 6.242 0.318 16.192 1.00 57.78 114 GLU A C 1
ATOM 904 O O . GLU A 1 114 ? 6.834 1.372 15.987 1.00 57.78 114 GLU A O 1
ATOM 909 N N . VAL A 1 115 ? 5.647 -0.351 15.211 1.00 63.31 115 VAL A N 1
ATOM 910 C CA . VAL A 1 115 ? 5.689 0.006 13.784 1.00 63.31 115 VAL A CA 1
ATOM 911 C C . VAL A 1 115 ? 4.743 1.149 13.506 1.00 63.31 115 VAL A C 1
ATOM 913 O O . VAL A 1 115 ? 5.072 2.109 12.821 1.00 63.31 115 VAL A O 1
ATOM 916 N N . TRP A 1 116 ? 3.586 1.068 14.139 1.00 65.19 116 TRP A N 1
ATOM 917 C CA . TRP A 1 116 ? 2.633 2.142 14.248 1.00 65.19 116 TRP A CA 1
ATOM 918 C C . TRP A 1 116 ? 3.300 3.472 14.606 1.00 65.19 116 TRP A C 1
ATOM 920 O O . TRP A 1 116 ? 3.188 4.429 13.845 1.00 65.19 116 TRP A O 1
ATOM 930 N N . LYS A 1 117 ? 4.099 3.520 15.680 1.00 59.56 117 LYS A N 1
ATOM 931 C CA . LYS A 1 117 ? 4.803 4.745 16.107 1.00 59.56 117 LYS A CA 1
ATOM 932 C C . LYS A 1 117 ? 5.706 5.350 15.021 1.00 59.56 117 LYS A C 1
ATOM 934 O O . LYS A 1 117 ? 6.005 6.542 15.084 1.00 59.56 117 LYS A O 1
ATOM 939 N N . GLN A 1 118 ? 6.146 4.545 14.052 1.00 60.47 118 GLN A N 1
ATOM 940 C CA . GLN A 1 118 ? 7.016 4.958 12.947 1.00 60.47 118 GLN A CA 1
ATOM 941 C C . GLN A 1 118 ? 6.239 5.525 11.755 1.00 60.47 118 GLN A C 1
ATOM 943 O O . GLN A 1 118 ? 6.795 6.322 11.001 1.00 60.47 118 GLN A O 1
ATOM 948 N N . ILE A 1 119 ? 4.958 5.181 11.594 1.00 63.16 119 ILE A N 1
ATOM 949 C CA . ILE A 1 119 ? 4.079 5.763 10.572 1.00 63.16 119 ILE A CA 1
ATOM 950 C C . ILE A 1 119 ? 3.606 7.127 11.081 1.00 63.16 119 ILE A C 1
ATOM 952 O O . ILE A 1 119 ? 2.447 7.337 11.417 1.00 63.16 119 ILE A O 1
ATOM 956 N N . GLN A 1 120 ? 4.528 8.076 11.188 1.00 58.03 120 GLN A N 1
ATOM 957 C CA . GLN A 1 120 ? 4.178 9.483 11.340 1.00 58.03 120 GLN A CA 1
ATOM 958 C C . GLN A 1 120 ? 3.767 10.013 9.958 1.00 58.03 120 GLN A C 1
ATOM 960 O O . GLN A 1 120 ? 4.235 9.511 8.936 1.00 58.03 120 GLN A O 1
ATOM 965 N N . GLY A 1 121 ? 2.831 10.961 9.892 1.00 56.06 121 GLY A N 1
ATOM 966 C CA . GLY A 1 121 ? 2.304 11.434 8.605 1.00 56.06 121 GLY A CA 1
ATOM 967 C C . GLY A 1 121 ? 3.402 11.811 7.610 1.00 56.06 121 GLY A C 1
ATOM 968 O O . GLY A 1 121 ? 4.372 12.468 7.979 1.00 56.06 121 GLY A O 1
ATOM 969 N N . GLY A 1 122 ? 3.238 11.393 6.354 1.00 56.81 122 GLY A N 1
ATOM 970 C CA . GLY A 1 122 ? 4.203 11.655 5.282 1.00 56.81 122 GLY A CA 1
ATOM 971 C C . GLY A 1 122 ? 5.200 10.524 5.013 1.00 56.81 122 GLY A C 1
ATOM 972 O O . GLY A 1 122 ? 5.990 10.643 4.082 1.00 56.81 122 GLY A O 1
ATOM 973 N N . GLN A 1 123 ? 5.155 9.424 5.772 1.00 71.25 123 GLN A N 1
ATOM 974 C CA . GLN A 1 123 ? 5.931 8.217 5.471 1.00 71.25 123 GLN A CA 1
ATOM 975 C C . GLN A 1 123 ? 5.289 7.380 4.356 1.00 71.25 123 GLN A C 1
ATOM 977 O O . GLN A 1 123 ? 4.069 7.406 4.159 1.00 71.25 123 GLN A O 1
ATOM 982 N N . TRP A 1 124 ? 6.114 6.618 3.637 1.00 76.50 124 TRP A N 1
ATOM 983 C CA . TRP A 1 124 ? 5.663 5.748 2.553 1.00 76.50 124 TRP A CA 1
ATOM 984 C C . TRP A 1 124 ? 5.167 4.404 3.079 1.00 76.50 124 TRP A C 1
ATOM 986 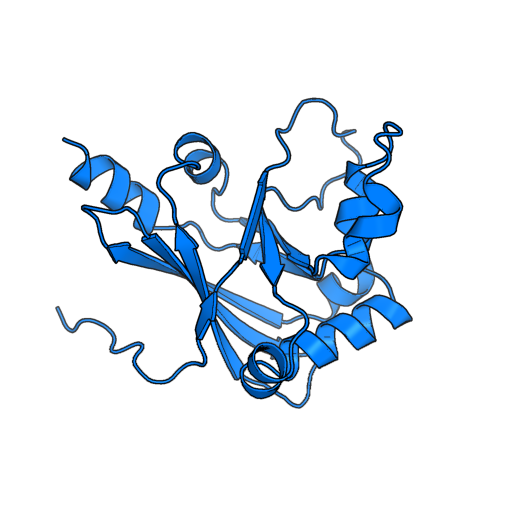O O . TRP A 1 124 ? 5.750 3.808 3.988 1.00 76.50 124 TRP A O 1
ATOM 996 N N . ILE A 1 125 ? 4.108 3.909 2.452 1.00 80.88 125 ILE A N 1
ATOM 997 C CA . ILE A 1 125 ? 3.631 2.533 2.559 1.00 80.88 125 ILE A CA 1
ATOM 998 C C . ILE A 1 125 ? 3.756 1.858 1.194 1.00 80.88 125 ILE A C 1
ATOM 1000 O O . ILE A 1 125 ? 3.684 2.517 0.156 1.00 80.88 125 ILE A O 1
ATOM 1004 N N . GLY A 1 126 ? 3.955 0.548 1.204 1.00 85.25 126 GLY A N 1
ATOM 1005 C CA . GLY A 1 126 ? 4.051 -0.285 0.014 1.00 85.25 126 GLY A CA 1
ATOM 1006 C C . GLY A 1 126 ? 2.835 -1.189 -0.081 1.00 85.25 126 GLY A C 1
ATOM 1007 O O . GLY A 1 126 ? 2.358 -1.696 0.931 1.00 85.25 126 GLY A O 1
ATOM 1008 N N . ILE A 1 127 ? 2.328 -1.410 -1.286 1.00 87.44 127 ILE A N 1
ATOM 1009 C CA . ILE A 1 127 ? 1.345 -2.462 -1.553 1.00 87.44 127 ILE A CA 1
ATOM 1010 C C . ILE A 1 127 ? 1.961 -3.424 -2.553 1.00 87.44 127 ILE A C 1
ATOM 1012 O O . ILE A 1 127 ? 2.439 -3.003 -3.604 1.00 87.44 127 ILE A O 1
ATOM 1016 N N . THR A 1 128 ? 1.955 -4.709 -2.228 1.00 87.44 128 THR A N 1
ATOM 1017 C CA . THR A 1 128 ? 2.545 -5.756 -3.058 1.00 87.44 128 THR A CA 1
ATOM 1018 C C . THR A 1 128 ? 1.787 -7.068 -2.903 1.00 87.44 128 THR A C 1
ATOM 1020 O O . THR A 1 128 ? 0.760 -7.154 -2.222 1.00 87.44 128 THR A O 1
ATOM 1023 N N . THR A 1 129 ? 2.290 -8.095 -3.565 1.00 82.56 129 THR A N 1
ATOM 1024 C CA . THR A 1 129 ? 1.743 -9.440 -3.585 1.00 82.56 129 THR A CA 1
ATOM 1025 C C . THR A 1 129 ? 2.843 -10.461 -3.302 1.00 82.56 129 THR A C 1
ATOM 1027 O O . THR A 1 129 ? 4.036 -10.166 -3.396 1.00 82.56 129 THR A O 1
ATOM 1030 N N . GLY A 1 130 ? 2.451 -11.681 -2.925 1.00 73.75 130 GLY A N 1
ATOM 1031 C CA . GLY A 1 130 ? 3.411 -12.740 -2.606 1.00 73.75 130 GLY A CA 1
ATOM 1032 C C . GLY A 1 130 ? 4.314 -13.119 -3.784 1.00 73.75 130 GLY A C 1
ATOM 1033 O O . GLY A 1 130 ? 5.490 -13.418 -3.575 1.00 73.75 130 GLY A O 1
ATOM 1034 N N . ASP A 1 131 ? 3.804 -13.075 -5.016 1.00 77.06 131 ASP A N 1
ATOM 1035 C CA . ASP A 1 131 ? 4.561 -13.534 -6.184 1.00 77.06 131 ASP A CA 1
ATOM 1036 C C . ASP A 1 131 ? 5.627 -12.518 -6.582 1.00 77.06 131 ASP A C 1
ATOM 1038 O O . ASP A 1 131 ? 6.721 -12.907 -6.986 1.00 77.06 131 ASP A O 1
ATOM 1042 N N . ARG A 1 132 ? 5.350 -11.228 -6.367 1.00 75.44 132 ARG A N 1
ATOM 1043 C CA . ARG A 1 132 ? 6.267 -10.119 -6.659 1.00 75.44 132 ARG A CA 1
ATOM 1044 C C . ARG A 1 132 ? 7.484 -10.078 -5.745 1.00 75.44 132 ARG A C 1
ATOM 1046 O O . ARG A 1 132 ? 8.542 -9.640 -6.175 1.00 75.44 132 ARG A O 1
ATOM 1053 N N . LEU A 1 133 ? 7.356 -10.556 -4.509 1.00 69.81 133 LEU A N 1
ATOM 1054 C CA . LEU A 1 133 ? 8.470 -10.620 -3.557 1.00 69.81 133 LEU A CA 1
ATOM 1055 C C . LEU A 1 133 ? 9.200 -11.964 -3.548 1.00 69.81 133 LEU A C 1
ATOM 1057 O O . LEU A 1 133 ? 10.286 -12.064 -2.983 1.00 69.81 133 LEU A O 1
ATOM 1061 N N . ARG A 1 134 ? 8.648 -12.996 -4.196 1.00 67.12 134 ARG A N 1
ATOM 1062 C CA . ARG A 1 134 ? 9.257 -14.332 -4.276 1.00 67.12 134 ARG A CA 1
ATOM 1063 C C . ARG A 1 134 ? 10.690 -14.329 -4.837 1.00 67.12 134 ARG A C 1
ATOM 1065 O O . ARG A 1 134 ? 11.506 -15.061 -4.281 1.00 67.12 134 ARG A O 1
ATOM 1072 N N . PRO A 1 135 ? 11.034 -13.521 -5.861 1.00 64.44 135 PRO A N 1
ATOM 1073 C CA . PRO A 1 135 ? 12.410 -13.417 -6.353 1.00 64.44 135 PRO A CA 1
ATOM 1074 C C . PRO A 1 135 ? 13.391 -12.809 -5.340 1.00 64.44 135 PRO A C 1
ATOM 1076 O O . PRO A 1 135 ? 14.589 -12.993 -5.488 1.00 64.44 135 PRO A O 1
ATOM 1079 N N . HIS A 1 136 ? 12.886 -12.119 -4.314 1.00 59.12 136 HIS A N 1
ATOM 1080 C CA . HIS A 1 136 ? 13.667 -11.340 -3.345 1.00 59.12 136 HIS A CA 1
ATOM 1081 C C . HIS A 1 136 ? 13.712 -11.993 -1.951 1.00 59.12 136 HIS A C 1
ATOM 1083 O O . HIS A 1 136 ? 14.203 -11.410 -0.984 1.00 59.12 136 HIS A O 1
ATOM 1089 N N . ALA A 1 137 ? 13.173 -13.210 -1.823 1.00 57.41 137 ALA A N 1
ATOM 1090 C CA . ALA A 1 137 ? 13.065 -13.941 -0.561 1.00 57.41 137 ALA A CA 1
ATOM 1091 C C . ALA A 1 137 ? 14.351 -14.697 -0.163 1.00 57.41 137 ALA A C 1
ATOM 1093 O O . ALA A 1 137 ? 14.388 -15.311 0.904 1.00 57.41 137 ALA A O 1
ATOM 1094 N N . ASP A 1 138 ? 15.393 -14.680 -1.001 1.00 51.06 138 ASP A N 1
ATOM 1095 C CA . ASP A 1 138 ? 16.615 -15.480 -0.836 1.00 51.06 138 ASP A CA 1
ATOM 1096 C C . ASP A 1 138 ? 17.672 -14.861 0.099 1.00 51.06 138 ASP A C 1
ATOM 1098 O O . ASP A 1 138 ? 18.701 -15.477 0.380 1.00 51.06 138 ASP A O 1
ATOM 1102 N N . GLY A 1 139 ? 17.397 -13.686 0.672 1.00 47.25 139 GLY A N 1
ATOM 1103 C CA . GLY A 1 139 ? 18.168 -13.157 1.796 1.00 47.25 139 GLY A CA 1
ATOM 1104 C C . GLY A 1 139 ? 19.495 -12.485 1.424 1.00 47.25 139 GLY A C 1
ATOM 1105 O O . GLY A 1 139 ? 20.259 -12.127 2.326 1.00 47.25 139 GLY A O 1
ATOM 1106 N N . SER A 1 140 ? 19.789 -12.286 0.136 1.00 44.84 140 SER A N 1
ATOM 1107 C CA . SER A 1 140 ? 20.953 -11.498 -0.283 1.00 44.84 140 SER A CA 1
ATOM 1108 C C . SER A 1 140 ? 20.708 -10.011 0.029 1.00 44.84 140 SER A C 1
ATOM 1110 O O . SER A 1 140 ? 19.639 -9.478 -0.227 1.00 44.84 140 SER A O 1
ATOM 1112 N N . GLY A 1 141 ? 21.650 -9.339 0.696 1.00 46.34 141 GLY A N 1
ATOM 1113 C CA . GLY A 1 141 ? 21.445 -8.074 1.428 1.00 46.34 141 GLY A CA 1
ATOM 1114 C C . GLY A 1 141 ? 20.968 -6.821 0.663 1.00 46.34 141 GLY A C 1
ATOM 1115 O O . GLY A 1 141 ? 21.003 -5.745 1.259 1.00 46.34 141 GLY A O 1
ATOM 1116 N N . THR A 1 142 ? 20.515 -6.925 -0.590 1.00 50.84 142 THR A N 1
ATOM 1117 C CA . THR A 1 142 ? 19.836 -5.881 -1.392 1.00 50.84 142 THR A CA 1
ATOM 1118 C C . THR A 1 142 ? 18.298 -5.909 -1.294 1.00 50.84 142 THR A C 1
ATOM 1120 O O . THR A 1 142 ? 17.609 -5.175 -1.998 1.00 50.84 142 THR A O 1
ATOM 1123 N N . ILE A 1 143 ? 17.750 -6.679 -0.348 1.00 56.66 143 ILE A N 1
ATOM 1124 C CA . ILE A 1 143 ? 16.309 -6.952 -0.157 1.00 56.66 143 ILE A CA 1
ATOM 1125 C C . ILE A 1 143 ? 15.417 -5.697 -0.120 1.00 56.66 143 ILE A C 1
ATOM 1127 O O . ILE A 1 143 ? 14.290 -5.741 -0.593 1.00 56.66 143 ILE A O 1
ATOM 1131 N N . LEU A 1 144 ? 15.871 -4.580 0.456 1.00 56.56 144 LEU A N 1
ATOM 1132 C CA . LEU A 1 144 ? 15.003 -3.420 0.720 1.00 56.56 144 LEU A CA 1
ATOM 1133 C C . LEU A 1 144 ? 14.665 -2.590 -0.526 1.00 56.56 144 LEU A C 1
ATOM 1135 O O . LEU A 1 144 ? 13.513 -2.185 -0.699 1.00 56.56 144 LEU A O 1
ATOM 1139 N N . ASP A 1 145 ? 15.653 -2.333 -1.381 1.00 61.56 145 ASP A N 1
ATOM 1140 C CA . ASP A 1 145 ? 15.461 -1.553 -2.609 1.00 61.56 145 ASP A CA 1
ATOM 1141 C C . ASP A 1 145 ? 14.680 -2.376 -3.636 1.00 61.56 145 ASP A C 1
ATOM 1143 O O . ASP A 1 145 ? 13.789 -1.869 -4.317 1.00 61.56 145 ASP A O 1
ATOM 1147 N N . GLU A 1 146 ? 14.964 -3.675 -3.682 1.00 64.56 146 GLU A N 1
ATOM 1148 C CA . GLU A 1 146 ? 14.275 -4.637 -4.530 1.00 64.56 146 GLU A CA 1
ATOM 1149 C C . GLU A 1 146 ? 12.827 -4.872 -4.076 1.00 64.56 146 GLU A C 1
ATOM 1151 O O . GLU A 1 146 ? 11.903 -4.827 -4.888 1.00 64.56 146 GLU A O 1
ATOM 1156 N N . ALA A 1 147 ? 12.594 -5.009 -2.766 1.00 64.56 147 ALA A N 1
ATOM 1157 C CA . ALA A 1 147 ? 11.244 -5.080 -2.221 1.00 64.56 147 ALA A CA 1
ATOM 1158 C C . ALA A 1 147 ? 10.457 -3.795 -2.498 1.00 64.56 147 ALA A C 1
ATOM 1160 O O . ALA A 1 147 ? 9.270 -3.864 -2.813 1.00 64.56 147 ALA A O 1
ATOM 1161 N N . PHE A 1 148 ? 11.102 -2.624 -2.444 1.00 71.00 148 PHE A N 1
ATOM 1162 C CA . PHE A 1 148 ? 10.462 -1.369 -2.830 1.00 71.00 148 PHE A CA 1
ATOM 1163 C C . PHE A 1 148 ? 10.120 -1.321 -4.323 1.00 71.00 148 PHE A C 1
ATOM 1165 O O . PHE A 1 148 ? 9.016 -0.908 -4.675 1.00 71.00 148 PHE A O 1
ATOM 1172 N N . ALA A 1 149 ? 11.019 -1.782 -5.196 1.00 75.94 149 ALA A N 1
ATOM 1173 C CA . ALA A 1 149 ? 10.759 -1.870 -6.632 1.00 75.94 149 ALA A CA 1
ATOM 1174 C C . ALA A 1 149 ? 9.568 -2.791 -6.957 1.00 75.94 149 ALA A C 1
ATOM 1176 O O . ALA A 1 149 ? 8.853 -2.553 -7.929 1.00 75.94 149 ALA A O 1
ATOM 1177 N N . ALA A 1 150 ? 9.313 -3.790 -6.108 1.00 81.81 150 ALA A N 1
ATOM 1178 C CA . ALA A 1 150 ? 8.177 -4.703 -6.196 1.00 81.81 150 ALA A CA 1
ATOM 1179 C C . ALA A 1 150 ? 6.873 -4.166 -5.561 1.00 81.81 150 ALA A C 1
ATOM 1181 O O . ALA A 1 150 ? 5.864 -4.880 -5.529 1.00 81.81 150 ALA A O 1
ATOM 1182 N N . CYS A 1 151 ? 6.861 -2.933 -5.044 1.00 86.44 151 CYS A N 1
ATOM 1183 C CA . CYS A 1 151 ? 5.712 -2.334 -4.365 1.00 86.44 151 CYS A CA 1
ATOM 1184 C C . CYS A 1 151 ? 5.113 -1.156 -5.142 1.00 86.44 151 CYS A C 1
ATOM 1186 O O . CYS A 1 151 ? 5.818 -0.381 -5.778 1.00 86.44 151 CYS A O 1
ATOM 1188 N N . ILE A 1 152 ? 3.802 -0.952 -4.987 1.00 88.12 152 ILE A N 1
ATOM 1189 C CA . ILE A 1 152 ? 3.140 0.325 -5.269 1.00 88.12 152 ILE A CA 1
ATOM 1190 C C . ILE A 1 152 ? 3.397 1.256 -4.073 1.00 88.12 152 ILE A C 1
ATOM 1192 O O . ILE A 1 152 ? 2.893 0.971 -2.979 1.00 88.12 152 ILE A O 1
ATOM 1196 N N . PRO A 1 153 ? 4.144 2.358 -4.242 1.00 86.50 153 PRO A N 1
ATOM 1197 C CA . PRO A 1 153 ? 4.419 3.293 -3.159 1.00 86.50 153 PRO A CA 1
ATOM 1198 C C . PRO A 1 153 ? 3.297 4.320 -2.990 1.00 86.50 153 PRO A C 1
ATOM 1200 O O . PRO A 1 153 ? 2.921 5.009 -3.938 1.00 86.50 153 PRO A O 1
ATOM 1203 N N . LEU A 1 154 ? 2.792 4.479 -1.766 1.00 85.19 154 LEU A N 1
ATOM 1204 C CA . LEU A 1 154 ? 1.783 5.487 -1.429 1.00 85.19 154 LEU A CA 1
ATOM 1205 C C . LEU A 1 154 ? 2.189 6.282 -0.190 1.00 85.19 154 LEU A C 1
ATOM 1207 O O . LEU A 1 154 ? 2.755 5.737 0.755 1.00 85.19 154 LEU A O 1
ATOM 1211 N N . ALA A 1 155 ? 1.866 7.574 -0.174 1.00 80.06 155 ALA A N 1
ATOM 1212 C CA . ALA A 1 155 ? 2.045 8.397 1.014 1.00 80.06 155 ALA A CA 1
ATOM 1213 C C . ALA A 1 155 ? 0.957 8.062 2.044 1.00 80.06 155 ALA A C 1
ATOM 1215 O O . ALA A 1 155 ? -0.240 8.054 1.730 1.00 80.06 155 ALA A O 1
ATOM 1216 N N . SER A 1 156 ? 1.358 7.814 3.289 1.00 78.31 156 SER A N 1
ATOM 1217 C CA . SER A 1 156 ? 0.428 7.569 4.387 1.00 78.31 156 SER A CA 1
ATOM 1218 C C . SER A 1 156 ? 0.127 8.846 5.165 1.00 78.31 156 SER A C 1
ATOM 1220 O O . SER A 1 156 ? 1.028 9.544 5.638 1.00 78.31 156 SER A O 1
ATOM 1222 N N . ALA A 1 157 ? -1.160 9.114 5.380 1.00 74.94 157 ALA A N 1
ATOM 1223 C CA . ALA A 1 157 ? -1.612 10.008 6.435 1.00 74.94 157 ALA A CA 1
ATOM 1224 C C . ALA A 1 157 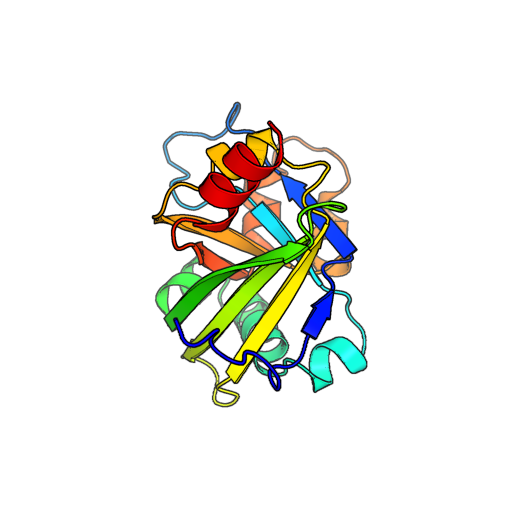? -1.179 9.461 7.811 1.00 74.94 157 ALA A C 1
ATOM 1226 O O . ALA A 1 157 ? -1.007 8.242 7.951 1.00 74.94 157 ALA A O 1
ATOM 1227 N N . PRO A 1 158 ? -1.025 10.325 8.833 1.00 70.31 158 PRO A N 1
ATOM 1228 C CA . PRO A 1 158 ? -0.850 9.847 10.194 1.00 70.31 158 PRO A CA 1
ATOM 1229 C C . PRO A 1 158 ? -2.036 8.940 10.566 1.00 70.31 158 PRO A C 1
ATOM 1231 O O . PRO A 1 158 ? -3.178 9.294 10.265 1.00 70.31 158 PRO A O 1
ATOM 1234 N N . PRO A 1 159 ? -1.801 7.783 11.187 1.00 68.38 159 PRO A N 1
ATOM 1235 C CA . PRO A 1 159 ? -2.843 6.913 11.708 1.00 68.38 159 PRO A CA 1
ATOM 1236 C C . PRO A 1 159 ? -3.393 7.440 13.053 1.00 68.38 159 PRO A C 1
ATOM 1238 O O . PRO A 1 159 ? -2.784 7.191 14.090 1.00 68.38 159 PRO A O 1
ATOM 1241 N N . PRO A 1 160 ? -4.570 8.105 13.104 1.00 62.78 160 PRO A N 1
ATOM 1242 C CA . PRO A 1 160 ? -5.215 8.469 14.378 1.00 62.78 160 PRO A CA 1
ATOM 1243 C C . PRO A 1 160 ? -5.540 7.247 15.250 1.00 62.78 160 PRO A C 1
ATOM 1245 O O . PRO A 1 160 ? -5.639 7.352 16.468 1.00 62.78 160 PRO A O 1
ATOM 1248 N N . ALA A 1 161 ? -5.650 6.066 14.629 1.00 59.25 161 ALA A N 1
ATOM 1249 C CA . ALA A 1 161 ? -5.840 4.795 15.315 1.00 59.25 161 ALA A CA 1
ATOM 1250 C C . ALA A 1 161 ? -4.730 4.489 16.339 1.00 59.25 161 ALA A C 1
ATOM 1252 O O . ALA A 1 161 ? -4.968 3.703 17.246 1.00 59.25 161 ALA A O 1
ATOM 1253 N N . LEU A 1 162 ? -3.543 5.100 16.237 1.00 58.88 162 LEU A N 1
ATOM 1254 C CA . LEU A 1 162 ? -2.459 4.869 17.200 1.00 58.88 162 LEU A CA 1
ATOM 1255 C C . LEU A 1 162 ? -2.675 5.584 18.512 1.00 58.88 162 LEU A C 1
ATOM 1257 O O . LEU A 1 162 ? -2.384 5.014 19.561 1.00 58.88 162 LEU A O 1
ATOM 1261 N N . ASP A 1 163 ? -3.213 6.799 18.447 1.00 60.91 163 ASP A N 1
ATOM 1262 C CA . ASP A 1 163 ? -3.616 7.523 19.640 1.00 60.91 163 ASP A CA 1
ATOM 1263 C C . ASP A 1 163 ? -4.750 6.746 20.318 1.00 60.91 163 ASP A C 1
ATOM 1265 O O . ASP A 1 163 ? -4.663 6.446 21.505 1.00 60.91 163 ASP A O 1
ATOM 1269 N N . GLU A 1 164 ? -5.748 6.288 19.556 1.00 61.16 164 GLU A N 1
ATOM 1270 C CA . GLU A 1 164 ? -6.853 5.475 20.081 1.00 61.16 164 GLU A CA 1
ATOM 1271 C C . GLU A 1 164 ? -6.378 4.130 20.676 1.00 61.16 164 GLU A C 1
ATOM 1273 O O . GLU A 1 164 ? -6.785 3.776 21.782 1.00 61.16 164 GLU A O 1
ATOM 1278 N N . MET A 1 165 ? -5.464 3.406 20.015 1.00 59.47 165 MET A N 1
ATOM 1279 C CA . MET A 1 165 ? -4.889 2.146 20.521 1.00 59.47 165 MET A CA 1
ATOM 1280 C C . MET A 1 165 ? -4.027 2.344 21.776 1.00 59.47 165 MET A C 1
ATOM 1282 O O . MET A 1 165 ? -4.084 1.529 22.700 1.00 59.47 165 MET A O 1
ATOM 1286 N N . ALA A 1 166 ? -3.250 3.430 21.845 1.00 54.22 166 ALA A N 1
ATOM 1287 C CA . ALA A 1 166 ? -2.435 3.762 23.015 1.00 54.22 166 ALA A CA 1
ATOM 1288 C C . ALA A 1 166 ? -3.284 4.140 24.244 1.00 54.22 166 ALA A C 1
ATOM 1290 O O . ALA A 1 166 ? -2.812 4.023 25.378 1.00 54.22 166 ALA A O 1
ATOM 1291 N N . HIS A 1 167 ? -4.525 4.587 24.025 1.00 52.97 167 HIS A N 1
ATOM 1292 C CA . HIS A 1 167 ? -5.480 4.924 25.083 1.00 52.97 167 HIS A CA 1
ATOM 1293 C C . HIS A 1 167 ? -6.388 3.745 25.460 1.00 52.97 167 HIS A C 1
ATOM 1295 O O . HIS A 1 167 ? -6.806 3.670 26.608 1.00 52.97 167 HIS A O 1
ATOM 1301 N N . ALA A 1 168 ? -6.659 2.817 24.535 1.00 49.81 168 ALA A N 1
ATOM 1302 C CA . ALA A 1 168 ? -7.441 1.604 24.795 1.00 49.81 168 ALA A CA 1
ATOM 1303 C C . ALA A 1 168 ? -6.667 0.513 25.564 1.00 49.81 168 ALA A C 1
ATOM 1305 O O . ALA A 1 168 ? -7.277 -0.389 26.125 1.00 49.81 168 ALA A O 1
ATOM 1306 N N . SER A 1 169 ? -5.333 0.592 25.592 1.00 43.94 169 SER A N 1
ATOM 1307 C CA . SER A 1 169 ? -4.449 -0.383 26.257 1.00 43.94 169 SER A CA 1
ATOM 1308 C C . SER A 1 169 ? -4.101 -0.018 27.716 1.00 43.94 169 SER A C 1
ATOM 1310 O O . SER A 1 169 ? -3.095 -0.502 28.238 1.00 43.94 169 SER A O 1
ATOM 1312 N N . ARG A 1 170 ? -4.869 0.873 28.358 1.00 42.72 170 ARG A N 1
ATOM 1313 C CA . ARG A 1 170 ? -4.727 1.270 29.773 1.00 42.72 170 ARG A CA 1
ATOM 1314 C C . ARG A 1 170 ? -5.963 0.865 30.558 1.00 42.72 170 ARG A C 1
ATOM 1316 O O . ARG A 1 170 ? -5.780 0.508 31.740 1.00 42.72 170 ARG A O 1
#

Sequence (170 aa):
MRRARWSRAPKIEARRIEVFRPGRVPPAARVHPLLTFFIAEDERSWAGAPQLQALFALLDTVGAAEVHHRTTARTSWRLLDAEQPRVALRLEITQPTDARGVIDLTMDAGVYGEVWKQIQGGQWIGITTGDRLRPHADGSGTILDEAFAACIPLASAPPPALDEMAHASR

Nearest PDB structures (foldseek):
  8igd-assembly2_B  TM=4.041E-01  e=1.796E+00  Arabidopsis thaliana
  6cfw-assembly1_K  TM=3.569E-01  e=1.030E+00  Pyrococcus furiosus DSM 3638
  6py4-assembly1_A  TM=3.131E-01  e=2.447E+00  Pseudomonas fluorescens Pf0-1
  4rdd-assembly1_A  TM=2.688E-01  e=6.283E-01  Homo sapiens
  4h1o-assembly1_A  TM=3.366E-01  e=2.162E+00  Homo sapiens

Mean predicted aligned error: 9.89 Å

pLDDT: mean 70.39, std 15.31, range [34.28, 91.25]

Organism: NCBI:txid2828514

Foldseek 3Di:
DDDPCPPDAQEFEQPDKDADDPDPDPPVCQFFARIEGATEPDPSSCVRCVVVVVLQVVLVVPWQVVSAVFWDWDWAKDFPDQVQTKMWIWIQTDDDDPRTGIYTYIYGCVVCLVSLVVLAFFHKHWYAHPVLCVVLPPPDPVNGVSVSRRTNIDGHGRHPVSVVNVVSVD

Radius of gyration: 15.7 Å; Cα contacts (8 Å, |Δi|>4): 304; chains: 1; bounding box: 43×28×47 Å

Secondary structure (DSSP, 8-state):
------TTSPEEE-SEEEE--SSS--TT----EEEEEEE--SHHHHHH-HHHHHHHHHHHHHHHHHHHHH-EEEEEEEEEETTTTEEEEEEEEEES-SS-EEEEEEEE-TT-HHHHTT--TT-EEEEEEHHHHGGGTT--TTHHHHHHHTSEEEEPPP-THHHHHHHHT-

Solvent-accessible surface area (backbone atoms only — not comparable to full-atom values): 9671 Å² total; per-residue (Å²): 134,85,77,81,80,77,84,77,55,35,74,40,65,41,81,47,74,53,68,60,75,91,82,83,72,61,91,87,63,86,82,56,42,49,41,33,39,26,40,64,96,42,72,69,50,39,74,49,34,54,36,57,56,50,50,48,56,44,31,77,74,61,30,25,72,53,44,37,78,53,45,43,62,50,45,48,50,39,66,75,36,79,92,64,35,23,36,32,43,35,40,40,38,67,32,79,45,90,55,55,46,52,37,33,42,35,40,77,42,75,86,40,68,74,56,55,75,67,48,46,60,73,38,36,28,21,42,34,37,66,74,61,43,57,87,57,68,81,71,61,95,62,42,68,65,53,49,38,55,45,16,53,54,42,64,32,51,50,46,62,35,53,61,53,50,67,60,70,76,113